Protein AF-A0A2N1KZB5-F1 (afdb_monomer_lite)

Radius of gyration: 22.31 Å; chains: 1; bounding box: 43×37×58 Å

Structure (mmCIF, N/CA/C/O backbone):
data_AF-A0A2N1KZB5-F1
#
_entry.id   AF-A0A2N1KZB5-F1
#
loop_
_atom_site.group_PDB
_atom_site.id
_atom_site.type_symbol
_atom_site.label_atom_id
_atom_site.label_alt_id
_atom_site.label_comp_id
_atom_site.label_asym_id
_atom_site.label_entity_id
_atom_site.label_seq_id
_atom_site.pdbx_PDB_ins_code
_atom_site.Cartn_x
_atom_site.Cartn_y
_atom_site.Cartn_z
_atom_site.occupancy
_atom_site.B_iso_or_equiv
_atom_site.auth_seq_id
_atom_site.auth_comp_id
_atom_site.auth_asym_id
_atom_site.auth_atom_id
_atom_site.pdbx_PDB_model_num
ATOM 1 N N . PHE A 1 1 ? -14.859 19.869 12.454 1.00 82.25 1 PHE A N 1
ATOM 2 C CA . PHE A 1 1 ? -15.446 19.417 11.171 1.00 82.25 1 PHE A CA 1
ATOM 3 C C . PHE A 1 1 ? -16.853 18.871 11.367 1.00 82.25 1 PHE A C 1
ATOM 5 O O . PHE A 1 1 ? -17.767 19.543 10.934 1.00 82.25 1 PHE A O 1
ATOM 12 N N . ILE A 1 2 ? -17.055 17.728 12.038 1.00 87.94 2 ILE A N 1
ATOM 13 C CA . ILE A 1 2 ? -18.390 17.108 12.208 1.00 87.94 2 ILE A CA 1
ATOM 14 C C . ILE A 1 2 ? -19.390 18.090 12.849 1.00 87.94 2 ILE A C 1
ATOM 16 O O . ILE A 1 2 ? -20.340 18.508 12.196 1.00 87.94 2 ILE A O 1
ATOM 20 N N . GLN A 1 3 ? -19.096 18.569 14.061 1.00 88.62 3 GLN A N 1
ATOM 21 C CA . GLN A 1 3 ? -19.938 19.550 14.762 1.00 88.62 3 GLN A CA 1
ATOM 22 C C . GLN A 1 3 ? -20.054 20.888 14.013 1.00 88.62 3 GLN A C 1
ATOM 24 O O . GLN A 1 3 ? -21.129 21.472 13.968 1.00 88.62 3 GLN A O 1
ATOM 29 N N . ASN A 1 4 ? -18.977 21.351 13.364 1.00 93.50 4 ASN A N 1
ATOM 30 C CA . ASN A 1 4 ? -19.001 22.583 12.557 1.00 93.50 4 ASN A CA 1
ATOM 31 C C . ASN A 1 4 ? -19.961 22.492 11.36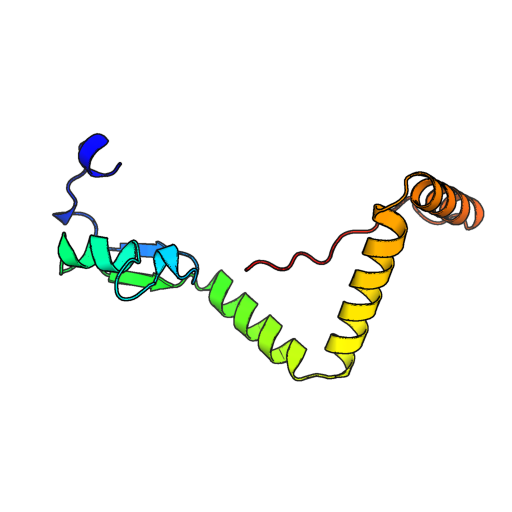1 1.00 93.50 4 ASN A C 1
ATOM 33 O O . ASN A 1 4 ? -20.393 23.522 10.865 1.00 93.50 4 ASN A O 1
ATOM 37 N N . ASN A 1 5 ? -20.279 21.282 10.894 1.00 93.69 5 ASN A N 1
ATOM 38 C CA . ASN A 1 5 ? -21.284 21.042 9.858 1.00 93.69 5 ASN A CA 1
ATOM 39 C C . ASN A 1 5 ? -22.676 20.747 10.457 1.00 93.69 5 ASN A C 1
ATOM 41 O O . ASN A 1 5 ? -23.542 20.228 9.762 1.00 93.69 5 ASN A O 1
ATOM 45 N N . GLY A 1 6 ? -22.892 21.020 11.749 1.00 93.25 6 GLY A N 1
ATOM 46 C CA . GLY A 1 6 ? -24.159 20.763 12.439 1.00 93.25 6 GLY A CA 1
ATOM 47 C C . GLY A 1 6 ? -24.471 19.279 12.658 1.00 93.25 6 GLY A C 1
ATOM 48 O O . GLY A 1 6 ? -25.599 18.937 13.004 1.00 93.25 6 GLY A O 1
ATOM 49 N N . LEU A 1 7 ? -23.499 18.384 12.456 1.00 91.50 7 LEU A N 1
ATOM 50 C CA . LEU A 1 7 ? -23.687 16.947 12.650 1.00 91.50 7 LEU A CA 1
ATOM 51 C C . LEU A 1 7 ? -23.455 16.573 14.118 1.00 91.50 7 LEU A C 1
ATOM 53 O O . LEU A 1 7 ? -22.431 16.937 14.705 1.00 91.50 7 LEU A O 1
ATOM 57 N N . ASN A 1 8 ? -24.380 15.801 14.693 1.00 91.12 8 ASN A N 1
ATOM 58 C CA . ASN A 1 8 ? -24.210 15.249 16.033 1.00 91.12 8 ASN A CA 1
ATOM 59 C C . ASN A 1 8 ? -23.235 14.055 16.006 1.00 91.12 8 ASN A C 1
ATOM 61 O O . ASN A 1 8 ? -23.400 13.126 15.216 1.00 91.12 8 ASN A O 1
ATOM 65 N N . LEU A 1 9 ? -22.238 14.076 16.892 1.00 89.88 9 LEU A N 1
ATOM 66 C CA . LEU A 1 9 ? -21.283 12.985 17.090 1.00 89.88 9 LEU A CA 1
ATOM 67 C C . LEU A 1 9 ? -21.933 11.712 17.638 1.00 89.88 9 LEU A C 1
ATOM 69 O O . LEU A 1 9 ? -21.450 10.626 17.325 1.00 89.88 9 LEU A O 1
ATOM 73 N N . ASP A 1 10 ? -23.037 11.817 18.379 1.00 90.81 10 ASP A N 1
ATOM 74 C CA . ASP A 1 10 ? -23.767 10.643 18.883 1.00 90.81 10 ASP A CA 1
ATOM 75 C C . ASP A 1 10 ? -24.320 9.786 17.735 1.00 90.81 10 ASP A C 1
ATOM 77 O O . ASP A 1 10 ? -24.401 8.563 17.836 1.00 90.81 10 ASP A O 1
ATOM 81 N N . ASN A 1 11 ? -24.614 10.422 16.595 1.00 91.62 11 ASN A N 1
ATOM 82 C CA . ASN A 1 11 ? -25.104 9.758 15.387 1.00 91.62 11 ASN A CA 1
ATOM 83 C C . ASN A 1 11 ? -23.975 9.126 14.552 1.00 91.62 11 ASN A C 1
ATOM 85 O O . ASN A 1 11 ? -24.242 8.491 13.530 1.00 91.62 11 ASN A O 1
ATOM 89 N N . LEU A 1 12 ? -22.706 9.303 14.938 1.00 91.00 12 LEU A N 1
ATOM 90 C CA . LEU A 1 12 ? -21.576 8.685 14.253 1.00 91.00 12 LEU A CA 1
ATOM 91 C C . LEU A 1 12 ? -21.426 7.227 14.70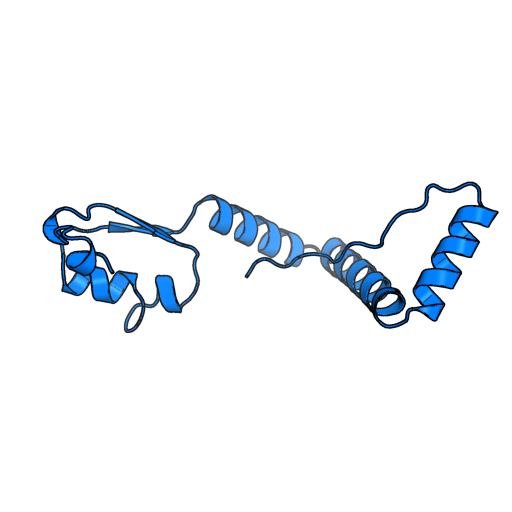0 1.00 91.00 12 LEU A C 1
ATOM 93 O O . LEU A 1 12 ? -20.827 6.937 15.728 1.00 91.00 12 LEU A O 1
ATOM 97 N N . ILE A 1 13 ? -21.928 6.297 13.892 1.00 91.81 13 ILE A N 1
ATOM 98 C CA . ILE A 1 13 ? -21.907 4.866 14.235 1.00 91.81 13 ILE A CA 1
ATOM 99 C C . ILE A 1 13 ? -20.611 4.191 13.762 1.00 91.81 13 ILE A C 1
ATOM 101 O O . ILE A 1 13 ? -20.005 3.407 14.496 1.00 91.81 13 ILE A O 1
ATOM 105 N N . HIS A 1 14 ? -20.150 4.517 12.550 1.00 91.50 14 HIS A N 1
ATOM 106 C CA . HIS A 1 14 ? -19.017 3.850 11.906 1.00 91.50 14 HIS A CA 1
ATOM 107 C C . HIS A 1 14 ? -18.060 4.817 11.210 1.00 91.50 14 HIS A C 1
ATOM 109 O O . HIS A 1 14 ? -18.462 5.859 10.699 1.00 91.50 14 HIS A O 1
ATOM 115 N N . PHE A 1 15 ? -16.784 4.437 11.150 1.00 91.25 15 PHE A N 1
ATOM 116 C CA . PHE A 1 15 ? -15.742 5.158 10.417 1.00 91.25 15 PHE A CA 1
ATOM 117 C C . PHE A 1 15 ? -14.763 4.161 9.826 1.00 91.25 15 PHE A C 1
ATOM 119 O O . PHE A 1 15 ? -14.150 3.372 10.547 1.00 91.25 15 PHE A O 1
ATOM 126 N N . GLY A 1 16 ? -14.629 4.213 8.507 1.00 92.50 16 GLY A N 1
ATOM 127 C CA . GLY A 1 16 ? -13.625 3.466 7.773 1.00 92.50 16 GLY A CA 1
ATOM 128 C C . GLY A 1 16 ? -12.390 4.327 7.546 1.00 92.50 16 GLY A C 1
ATOM 129 O O . GLY A 1 16 ? -12.517 5.434 7.027 1.00 92.50 16 GLY A O 1
ATOM 130 N N . SER A 1 17 ? -11.202 3.828 7.879 1.00 92.88 17 SER A N 1
ATOM 131 C CA . SER A 1 17 ? -9.942 4.508 7.553 1.00 92.88 17 SER A CA 1
ATOM 132 C C . SER A 1 17 ? -8.870 3.541 7.071 1.00 92.88 17 SER A C 1
ATOM 134 O O . SER A 1 17 ? -8.983 2.325 7.251 1.00 92.88 17 SER A O 1
ATOM 136 N N . ASP A 1 18 ? -7.803 4.082 6.484 1.00 90.38 18 ASP A N 1
ATOM 137 C CA . ASP A 1 18 ? -6.550 3.341 6.349 1.00 90.38 18 ASP A CA 1
ATOM 138 C C . ASP A 1 18 ? -5.934 3.027 7.728 1.00 90.38 18 ASP A C 1
ATOM 140 O O . ASP A 1 18 ? -6.434 3.449 8.780 1.00 90.38 18 ASP A O 1
ATOM 144 N N . GLY A 1 19 ? -4.870 2.227 7.715 1.00 87.56 19 GLY A N 1
ATOM 145 C CA . GLY A 1 19 ? -4.164 1.766 8.907 1.00 87.56 19 GLY A CA 1
ATOM 146 C C . GLY A 1 19 ? -3.122 2.746 9.421 1.00 87.56 19 GLY A C 1
ATOM 147 O O . GLY A 1 19 ? -2.297 2.364 10.253 1.00 87.56 19 GLY A O 1
ATOM 148 N N . ALA A 1 20 ? -3.108 3.992 8.938 1.00 89.75 20 ALA A N 1
ATOM 149 C CA . ALA A 1 20 ? -2.117 4.961 9.366 1.00 89.75 20 ALA A CA 1
ATOM 150 C C . ALA A 1 20 ? -2.255 5.235 10.868 1.00 89.75 20 ALA A C 1
ATOM 152 O O . ALA A 1 20 ? -3.356 5.360 11.409 1.00 89.75 20 ALA A O 1
ATOM 153 N N . SER A 1 21 ? -1.126 5.397 11.560 1.00 90.25 21 SER A N 1
ATOM 154 C CA . SER A 1 21 ? -1.102 5.625 13.012 1.00 90.25 21 SER A CA 1
ATOM 155 C C . SER A 1 21 ? -1.886 6.870 13.447 1.00 90.25 21 SER A C 1
ATOM 157 O O . SER A 1 21 ? -2.421 6.904 14.551 1.00 90.25 21 SER A O 1
ATOM 159 N N . ILE A 1 22 ? -2.008 7.872 12.573 1.00 91.69 22 ILE A N 1
ATOM 160 C CA . ILE A 1 22 ? -2.829 9.074 12.789 1.00 91.69 22 ILE A CA 1
ATOM 161 C C . ILE A 1 22 ? -4.330 8.738 12.800 1.00 91.69 22 ILE A C 1
ATOM 163 O O . ILE A 1 22 ? -5.104 9.396 13.491 1.00 91.69 22 ILE A O 1
ATOM 167 N N . MET A 1 23 ? -4.752 7.695 12.084 1.00 92.81 23 MET A N 1
ATOM 168 C CA . MET A 1 23 ? -6.145 7.259 12.016 1.00 92.81 23 MET A CA 1
ATOM 169 C C . MET A 1 23 ? -6.461 6.249 13.123 1.00 92.81 23 MET A C 1
ATOM 171 O O . MET A 1 23 ? -7.351 6.485 13.942 1.00 92.81 23 MET A O 1
ATOM 175 N N . VAL A 1 24 ? -5.697 5.154 13.194 1.00 90.81 24 VAL A N 1
ATOM 176 C CA . VAL A 1 24 ? -5.971 3.988 14.064 1.00 90.81 24 VAL A CA 1
ATOM 177 C C . VAL A 1 24 ? -5.144 3.949 15.355 1.00 90.81 24 VAL A C 1
ATOM 179 O O . VAL A 1 24 ? -5.232 2.997 16.129 1.00 90.81 24 VAL A O 1
ATOM 182 N N . GLY A 1 25 ? -4.306 4.957 15.604 1.00 91.06 25 GLY A N 1
ATOM 183 C CA . GLY A 1 25 ? -3.434 4.998 16.776 1.00 91.06 25 GLY A CA 1
ATOM 184 C C . GLY A 1 25 ? -4.204 4.979 18.096 1.00 91.06 25 GLY A C 1
ATOM 185 O O . GLY A 1 25 ? -5.113 5.773 18.314 1.00 91.06 25 GLY A O 1
ATOM 186 N N . ARG A 1 26 ? -3.775 4.122 19.027 1.00 88.62 26 ARG A N 1
ATOM 187 C CA . ARG A 1 26 ? -4.470 3.881 20.305 1.00 88.62 26 ARG A CA 1
ATOM 188 C C . ARG A 1 26 ? -4.615 5.112 21.210 1.00 88.62 26 ARG A C 1
ATOM 190 O O . ARG A 1 26 ? -5.563 5.167 21.978 1.00 88.62 26 ARG A O 1
ATOM 197 N N . LYS A 1 27 ? -3.652 6.041 21.178 1.00 87.56 27 LYS A N 1
ATOM 198 C CA . LYS A 1 27 ? -3.623 7.220 22.069 1.00 87.56 27 LYS A CA 1
ATOM 199 C C . LYS A 1 27 ? -4.017 8.511 21.354 1.00 87.56 27 LYS A C 1
ATOM 201 O O . LYS A 1 27 ? -4.883 9.233 21.813 1.00 87.56 27 LYS A O 1
ATOM 206 N N . ASN A 1 28 ? -3.374 8.789 20.220 1.00 91.62 28 ASN A N 1
ATOM 207 C CA . ASN A 1 28 ? -3.533 10.051 19.487 1.00 91.62 28 ASN A CA 1
ATOM 208 C C . ASN A 1 28 ? -4.208 9.873 18.121 1.00 91.62 28 ASN A C 1
ATOM 210 O O . ASN A 1 28 ? -4.230 10.817 17.332 1.00 91.62 28 ASN A O 1
ATOM 214 N N . GLY A 1 29 ? -4.722 8.677 17.826 1.00 92.06 29 GLY A N 1
ATOM 215 C CA . GLY A 1 29 ? -5.430 8.419 16.581 1.00 92.06 29 GLY A CA 1
ATOM 216 C C . GLY A 1 29 ? -6.800 9.089 16.567 1.00 92.06 29 GLY A C 1
ATOM 217 O O . GLY A 1 29 ? -7.447 9.232 17.606 1.00 92.06 29 GLY A O 1
ATOM 218 N N . ILE A 1 30 ? -7.267 9.465 15.379 1.00 93.00 30 ILE A N 1
ATOM 219 C CA . ILE A 1 30 ? -8.607 10.035 15.179 1.00 93.00 30 ILE A CA 1
ATOM 220 C C . ILE A 1 30 ? -9.681 9.100 15.737 1.00 93.00 30 ILE A C 1
ATOM 222 O O . ILE A 1 30 ? -10.600 9.549 16.412 1.00 93.00 30 ILE A O 1
ATOM 226 N N . THR A 1 31 ? -9.532 7.795 15.525 1.00 93.19 31 THR A N 1
ATOM 227 C CA . THR A 1 31 ? -10.477 6.788 16.026 1.00 93.19 31 THR A CA 1
ATOM 228 C C . THR A 1 31 ? -10.521 6.725 17.552 1.00 93.19 31 THR A C 1
ATOM 230 O O . THR A 1 31 ? -11.610 6.601 18.102 1.00 93.19 31 THR A O 1
ATOM 233 N N . ALA A 1 32 ? -9.381 6.872 18.238 1.00 92.75 32 ALA A N 1
ATOM 234 C CA . ALA A 1 32 ? -9.325 6.934 19.699 1.00 92.75 32 ALA A CA 1
ATOM 235 C C . ALA A 1 32 ? -10.040 8.186 20.229 1.00 92.75 32 ALA A C 1
ATOM 237 O O . ALA A 1 32 ? -10.897 8.078 21.100 1.00 92.75 32 ALA A O 1
ATOM 238 N N . LYS A 1 33 ? -9.782 9.352 19.623 1.00 92.94 33 LYS A N 1
ATOM 239 C CA . LYS A 1 33 ? -10.454 10.610 19.990 1.00 92.94 33 LYS A CA 1
ATOM 240 C C . LYS A 1 33 ? -11.959 10.577 19.724 1.00 92.94 33 LYS A C 1
ATOM 242 O O . LYS A 1 33 ? -12.741 11.073 20.523 1.00 92.94 33 LYS A O 1
ATOM 247 N N . LEU A 1 34 ? -12.387 9.978 18.612 1.00 92.06 34 LEU A N 1
ATOM 248 C CA . LEU A 1 34 ? -13.813 9.799 18.321 1.00 92.06 34 LEU A CA 1
ATOM 249 C C . LEU A 1 34 ? -14.478 8.840 19.313 1.00 92.06 34 LEU A C 1
ATOM 251 O O . LEU A 1 34 ? -15.619 9.074 19.690 1.00 92.06 34 LEU A O 1
ATOM 255 N N . LYS A 1 35 ? -13.761 7.809 19.774 1.00 91.81 35 LYS A N 1
ATOM 256 C CA . LYS A 1 35 ? -14.238 6.867 20.797 1.00 91.81 35 LYS A CA 1
ATOM 257 C C . LYS A 1 35 ? -14.419 7.531 22.169 1.00 91.81 35 LYS A C 1
ATOM 259 O O . LYS A 1 35 ? -15.333 7.161 22.895 1.00 91.81 35 LYS A O 1
ATOM 264 N N . GLU A 1 36 ? -13.571 8.501 22.517 1.00 92.44 36 GLU A N 1
ATOM 265 C CA . GLU A 1 36 ? -13.720 9.306 23.741 1.00 92.44 36 GLU A CA 1
ATOM 266 C C . GLU A 1 36 ? -14.985 10.175 23.706 1.00 92.44 36 GLU A C 1
ATOM 268 O O . GLU A 1 36 ? -15.633 10.355 24.733 1.00 92.44 36 GLU A O 1
ATOM 273 N N . LEU A 1 37 ? -15.350 10.687 22.526 1.00 91.25 37 LEU A N 1
ATOM 274 C CA . LEU A 1 37 ? -16.531 11.536 22.338 1.00 91.25 37 LEU A CA 1
ATOM 275 C C . LEU A 1 37 ? -17.825 10.728 22.168 1.00 91.25 37 LEU A C 1
ATOM 277 O O . LEU A 1 37 ? -18.869 11.147 22.649 1.00 91.25 37 LEU A O 1
ATOM 281 N N . ASN A 1 38 ? -17.758 9.579 21.495 1.00 92.19 38 ASN A N 1
ATOM 282 C CA . ASN A 1 38 ? -18.865 8.643 21.332 1.00 92.19 38 ASN A CA 1
ATOM 283 C C . ASN A 1 38 ? -18.369 7.212 21.620 1.00 92.19 38 ASN A C 1
ATOM 285 O O . ASN A 1 38 ? -17.764 6.576 20.753 1.00 92.19 38 ASN A O 1
ATOM 289 N N . PRO A 1 39 ? -18.637 6.656 22.813 1.00 91.06 39 PRO A N 1
ATOM 290 C CA . PRO A 1 39 ? -18.203 5.302 23.162 1.00 91.06 39 PRO A CA 1
ATOM 291 C C . PRO A 1 39 ? -18.815 4.188 22.292 1.00 91.06 39 PRO A C 1
ATOM 293 O O . PRO A 1 39 ? -18.194 3.132 22.121 1.00 91.06 39 PRO A 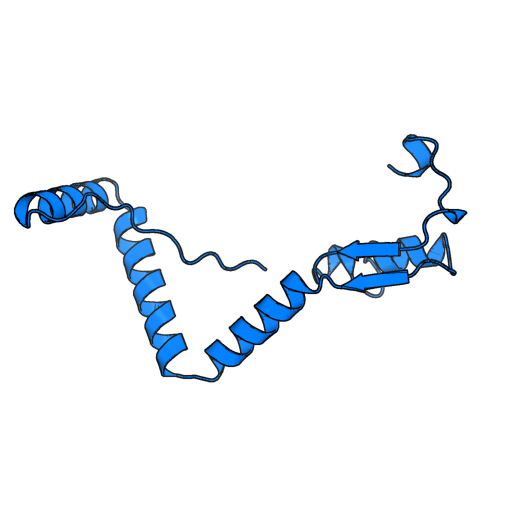O 1
ATOM 296 N N . PHE A 1 40 ? -20.006 4.412 21.723 1.00 90.25 40 PHE A N 1
ATOM 297 C CA . PHE A 1 40 ? -20.748 3.427 20.919 1.00 90.25 40 PHE A CA 1
ATOM 298 C C . PHE A 1 40 ? -20.259 3.329 19.471 1.00 90.25 40 PHE A C 1
ATOM 300 O O . PHE A 1 40 ? -20.499 2.335 18.786 1.00 90.25 40 PHE A O 1
ATOM 307 N N . PHE A 1 41 ? -19.516 4.329 19.015 1.00 91.31 41 PHE A N 1
ATOM 308 C CA . PHE A 1 41 ? -18.910 4.356 17.697 1.00 91.31 41 PHE A CA 1
ATOM 309 C C . PHE A 1 41 ? -17.911 3.202 17.477 1.00 91.31 41 PHE A C 1
ATOM 311 O O . PHE A 1 41 ? -17.150 2.823 18.375 1.00 91.31 41 PHE A O 1
ATOM 318 N N . THR A 1 42 ? -17.852 2.670 16.253 1.00 91.12 42 THR A N 1
ATOM 319 C CA . THR A 1 42 ? -16.907 1.617 15.848 1.00 91.12 42 THR A CA 1
ATOM 320 C C . THR A 1 42 ? -16.032 2.047 14.672 1.00 91.12 42 THR A C 1
ATOM 322 O O . THR A 1 42 ? -16.521 2.482 13.631 1.00 91.12 42 THR A O 1
ATOM 325 N N . SER A 1 43 ? -14.723 1.846 14.813 1.00 91.81 43 SER A N 1
ATOM 326 C CA . SER A 1 43 ? -13.752 2.031 13.734 1.00 91.81 43 SER A CA 1
ATOM 327 C C . SER A 1 43 ? -13.545 0.735 12.951 1.00 91.81 43 SER A C 1
ATOM 329 O O . SER A 1 43 ? -13.394 -0.334 13.546 1.00 91.81 43 SER A O 1
ATOM 331 N N . VAL A 1 44 ? -13.496 0.837 11.624 1.00 91.44 44 VAL A N 1
ATOM 332 C CA . VAL A 1 44 ? -13.229 -0.273 10.708 1.00 91.44 44 VAL A CA 1
ATOM 333 C C . VAL A 1 44 ? -11.985 0.044 9.889 1.00 91.44 44 VAL A C 1
ATOM 335 O O . VAL A 1 44 ? -11.906 1.047 9.183 1.00 91.44 44 VAL A O 1
ATOM 338 N N . HIS A 1 45 ? -11.003 -0.848 9.947 1.00 88.38 45 HIS A N 1
ATOM 339 C CA . HIS A 1 45 ? -9.834 -0.749 9.089 1.00 88.38 45 HIS A CA 1
ATOM 340 C C . HIS A 1 45 ? -10.202 -1.162 7.656 1.00 88.38 45 HIS A C 1
ATOM 342 O O . HIS A 1 45 ? -10.766 -2.240 7.448 1.00 88.38 45 HIS A O 1
ATOM 348 N N . CYS A 1 46 ? -9.893 -0.313 6.675 1.00 91.69 46 CYS A N 1
ATOM 349 C CA . CYS A 1 46 ? -10.275 -0.496 5.278 1.00 91.69 46 CYS A CA 1
ATOM 350 C C . CYS A 1 46 ? -9.847 -1.870 4.732 1.00 91.69 46 CYS A C 1
ATOM 352 O O . CYS A 1 46 ? -8.664 -2.217 4.725 1.00 91.69 46 CYS A O 1
ATOM 354 N N . ILE A 1 47 ? -10.818 -2.644 4.233 1.00 91.31 47 ILE A N 1
ATOM 355 C CA . ILE A 1 47 ? -10.597 -4.002 3.712 1.00 91.31 47 ILE A CA 1
ATOM 356 C C . ILE A 1 47 ? -9.639 -3.976 2.519 1.00 91.31 47 ILE A C 1
ATOM 358 O O . ILE A 1 47 ? -8.715 -4.781 2.470 1.00 91.31 47 ILE A O 1
ATOM 362 N N . SER A 1 48 ? -9.805 -3.023 1.598 1.00 90.56 48 SER A N 1
ATOM 363 C CA . SER A 1 48 ? -8.933 -2.883 0.425 1.00 90.56 48 SER A CA 1
ATOM 364 C C . SER A 1 48 ? -7.481 -2.632 0.826 1.00 90.56 48 SER A C 1
ATOM 366 O O . SER A 1 48 ? -6.564 -3.221 0.258 1.00 90.56 48 SER A O 1
ATOM 368 N N . HIS A 1 49 ? -7.270 -1.805 1.850 1.00 88.00 49 HIS A N 1
ATOM 369 C CA . HIS A 1 49 ? -5.938 -1.535 2.375 1.00 88.00 49 HIS A CA 1
ATOM 370 C C . HIS A 1 49 ? -5.345 -2.774 3.069 1.00 88.00 49 HIS A C 1
ATOM 372 O O . HIS A 1 49 ? -4.198 -3.131 2.812 1.00 88.00 49 HIS A O 1
ATOM 378 N N . ARG A 1 50 ? -6.136 -3.508 3.868 1.00 90.50 50 ARG A N 1
ATOM 379 C CA . ARG A 1 50 ? -5.706 -4.789 4.462 1.00 90.50 50 ARG A CA 1
ATOM 380 C C . ARG A 1 50 ? -5.322 -5.824 3.410 1.00 90.50 50 ARG A C 1
ATOM 382 O O . ARG A 1 50 ? -4.294 -6.475 3.557 1.00 90.50 50 ARG A O 1
ATOM 389 N N . LEU A 1 51 ? -6.137 -5.979 2.369 1.00 91.81 51 LEU A N 1
ATOM 390 C CA . LEU A 1 51 ? -5.874 -6.917 1.282 1.00 91.81 51 LEU A CA 1
ATOM 391 C C . LEU A 1 51 ? -4.567 -6.569 0.564 1.00 91.81 51 LEU A C 1
ATOM 393 O O . LEU A 1 51 ? -3.754 -7.452 0.301 1.00 91.81 51 LEU A O 1
ATOM 397 N N . HIS A 1 52 ? -4.336 -5.280 0.305 1.00 89.25 52 HIS A N 1
ATOM 398 C CA . HIS A 1 52 ? -3.083 -4.811 -0.274 1.00 89.25 52 HIS A CA 1
ATOM 399 C C . HIS A 1 52 ? -1.874 -5.131 0.617 1.00 89.25 52 HIS A C 1
ATOM 401 O O . HIS A 1 52 ? -0.881 -5.652 0.111 1.00 89.25 52 HIS A O 1
ATOM 407 N N . LEU A 1 53 ? -1.956 -4.871 1.929 1.00 90.44 53 LEU A N 1
ATOM 408 C CA . LEU A 1 53 ? -0.881 -5.202 2.871 1.00 90.44 53 LEU A CA 1
ATOM 409 C C . LEU A 1 53 ? -0.570 -6.700 2.876 1.00 90.44 53 LEU A C 1
ATOM 411 O O . LEU A 1 53 ? 0.591 -7.069 2.754 1.00 90.44 53 LEU A O 1
ATOM 415 N N . VAL A 1 54 ? -1.592 -7.559 2.918 1.00 93.06 54 VAL A N 1
ATOM 416 C CA . VAL A 1 54 ? -1.400 -9.017 2.857 1.00 93.06 54 VAL A CA 1
ATOM 417 C C . VAL A 1 54 ? -0.699 -9.427 1.561 1.00 93.06 54 VAL A C 1
ATOM 419 O O . VAL A 1 54 ? 0.242 -10.214 1.601 1.00 93.06 54 VAL A O 1
ATOM 422 N N . GLY A 1 55 ? -1.110 -8.875 0.416 1.00 92.06 55 GLY A N 1
ATOM 423 C CA . GLY A 1 55 ? -0.459 -9.155 -0.866 1.00 92.06 55 GLY A CA 1
ATOM 424 C C . GLY A 1 55 ? 1.001 -8.697 -0.899 1.00 92.06 55 GLY A C 1
ATOM 425 O O . GLY A 1 55 ? 1.872 -9.429 -1.366 1.00 92.06 55 GLY A O 1
ATOM 426 N N . LYS A 1 56 ? 1.283 -7.509 -0.357 1.00 90.06 56 LYS A N 1
ATOM 427 C CA . LYS A 1 56 ? 2.639 -6.965 -0.235 1.00 90.06 56 LYS A CA 1
ATOM 428 C C . LYS A 1 56 ? 3.515 -7.820 0.683 1.00 90.06 56 LYS A C 1
ATOM 430 O O . LYS A 1 56 ? 4.651 -8.120 0.326 1.00 90.06 56 LYS A O 1
ATOM 435 N N . ASP A 1 57 ? 3.005 -8.215 1.843 1.00 92.00 57 ASP A N 1
ATOM 436 C CA . ASP A 1 57 ? 3.740 -9.030 2.809 1.00 92.00 57 ASP A CA 1
ATOM 437 C C . ASP A 1 57 ? 4.011 -10.427 2.238 1.00 92.00 57 ASP A C 1
ATOM 439 O O . ASP A 1 57 ? 5.149 -10.887 2.259 1.00 92.00 57 ASP A O 1
ATOM 443 N N . ALA A 1 58 ? 3.019 -11.050 1.594 1.00 93.88 58 ALA A N 1
ATOM 444 C CA . ALA A 1 58 ? 3.205 -12.322 0.897 1.00 93.88 58 ALA A CA 1
ATOM 445 C C . ALA A 1 58 ? 4.247 -12.225 -0.233 1.00 93.88 58 ALA A C 1
ATOM 447 O O . ALA A 1 58 ? 5.100 -13.102 -0.368 1.00 93.88 58 ALA A O 1
ATOM 448 N N . ALA A 1 59 ? 4.226 -11.148 -1.027 1.00 92.00 59 ALA A N 1
ATOM 449 C CA . ALA A 1 59 ? 5.226 -10.922 -2.070 1.00 92.00 59 ALA A CA 1
ATOM 450 C C . ALA A 1 59 ? 6.637 -10.743 -1.486 1.00 92.00 59 ALA A C 1
ATOM 452 O O . ALA A 1 59 ? 7.610 -11.230 -2.065 1.00 92.00 59 ALA A O 1
ATOM 453 N N . ASN A 1 60 ? 6.757 -10.104 -0.319 1.00 90.12 60 ASN A N 1
ATOM 454 C CA . ASN A 1 60 ? 8.030 -9.963 0.377 1.00 90.12 60 ASN A CA 1
ATOM 455 C C . ASN A 1 60 ? 8.596 -11.310 0.841 1.00 90.12 60 ASN A C 1
ATOM 457 O O . ASN A 1 60 ? 9.812 -11.472 0.859 1.00 90.12 60 ASN A O 1
ATOM 461 N N . GLU A 1 61 ? 7.786 -12.313 1.152 1.00 95.44 61 GLU A N 1
ATOM 462 C CA . GLU A 1 61 ? 8.318 -13.632 1.524 1.00 95.44 61 GLU A CA 1
ATOM 463 C C . GLU A 1 61 ? 8.947 -14.384 0.336 1.00 95.44 61 GLU A C 1
ATOM 465 O O . GLU A 1 61 ? 9.793 -15.262 0.513 1.00 95.44 61 GLU A O 1
ATOM 470 N N . VAL A 1 62 ? 8.640 -13.982 -0.901 1.00 96.44 62 VAL A N 1
ATOM 471 C CA . VAL A 1 62 ? 9.178 -14.604 -2.114 1.00 96.44 62 VAL A CA 1
ATOM 472 C C . VAL A 1 62 ? 10.388 -13.821 -2.638 1.00 96.44 62 VAL A C 1
ATOM 474 O O . VAL A 1 62 ? 10.275 -12.728 -3.196 1.00 96.44 62 VAL A O 1
ATOM 477 N N . GLN A 1 63 ? 11.580 -14.420 -2.545 1.00 95.88 63 GLN A N 1
ATOM 478 C CA . GLN A 1 63 ? 12.848 -13.794 -2.971 1.00 95.88 63 GLN A CA 1
ATOM 479 C C . GLN A 1 63 ? 12.854 -13.324 -4.432 1.00 95.88 63 GLN A C 1
ATOM 481 O O . GLN A 1 63 ? 13.484 -12.317 -4.761 1.00 95.88 63 GLN A O 1
ATOM 486 N N . TYR A 1 64 ? 12.158 -14.042 -5.315 1.00 96.19 64 TYR A N 1
ATOM 487 C CA . TYR A 1 64 ? 12.004 -13.641 -6.710 1.00 96.19 64 TYR A CA 1
ATOM 488 C C . TYR A 1 64 ? 11.297 -12.282 -6.835 1.00 96.19 64 TYR A C 1
ATOM 490 O O . TYR A 1 64 ? 11.824 -11.388 -7.498 1.00 96.19 64 TYR A O 1
ATOM 498 N N . PHE A 1 65 ? 10.167 -12.086 -6.146 1.00 93.75 65 PHE A N 1
ATOM 499 C CA . PHE A 1 65 ? 9.410 -10.834 -6.215 1.00 93.75 65 PHE A CA 1
ATOM 500 C C . PHE A 1 65 ? 10.176 -9.660 -5.610 1.00 93.75 65 PHE A C 1
ATOM 502 O O . PHE A 1 65 ? 10.211 -8.592 -6.218 1.00 93.75 65 PHE A O 1
ATOM 509 N N . LYS A 1 66 ? 10.909 -9.875 -4.510 1.00 91.44 66 LYS A N 1
ATOM 510 C CA . LYS A 1 66 ? 11.840 -8.873 -3.960 1.00 91.44 66 LYS A CA 1
ATOM 511 C C . LYS A 1 66 ? 12.855 -8.384 -5.001 1.00 91.44 66 LYS A C 1
ATOM 513 O O . LYS A 1 66 ? 13.071 -7.180 -5.151 1.00 91.44 66 LYS A O 1
ATOM 518 N N . LYS A 1 67 ? 13.489 -9.309 -5.734 1.00 94.81 67 LYS A N 1
ATOM 519 C CA . LYS A 1 67 ? 14.467 -8.972 -6.785 1.00 94.81 67 LYS A CA 1
ATOM 520 C C . LYS A 1 67 ? 13.805 -8.261 -7.961 1.00 94.81 67 LYS A C 1
ATOM 522 O O . LYS A 1 67 ? 14.330 -7.251 -8.425 1.00 94.81 67 LYS A O 1
ATOM 527 N N . TYR A 1 68 ? 12.662 -8.770 -8.413 1.00 93.06 68 TYR A N 1
ATOM 528 C CA . TYR A 1 68 ? 11.885 -8.193 -9.505 1.00 93.06 68 TYR A CA 1
ATOM 529 C C . TYR A 1 68 ? 11.496 -6.737 -9.210 1.00 93.06 68 TYR A C 1
ATOM 531 O O . TYR A 1 68 ? 11.830 -5.833 -9.976 1.00 93.06 68 TYR A O 1
ATOM 539 N N . GLU A 1 69 ? 10.899 -6.482 -8.044 1.00 91.88 69 GLU A N 1
ATOM 540 C CA . GLU A 1 69 ? 10.494 -5.141 -7.622 1.00 91.88 69 GLU A CA 1
ATOM 541 C C . GLU A 1 69 ? 11.694 -4.182 -7.533 1.00 91.88 69 GLU A C 1
ATOM 543 O O . GLU A 1 69 ? 11.620 -3.031 -7.974 1.00 91.88 69 GLU A O 1
ATOM 548 N N . ALA A 1 70 ? 12.833 -4.658 -7.019 1.00 92.50 70 ALA A N 1
ATOM 549 C CA . ALA A 1 70 ? 14.061 -3.872 -6.948 1.00 92.50 70 ALA A CA 1
ATOM 550 C C . ALA A 1 70 ? 14.593 -3.476 -8.337 1.00 92.50 70 ALA A C 1
ATOM 552 O O . ALA A 1 70 ? 15.071 -2.351 -8.507 1.00 92.50 70 ALA A O 1
ATOM 553 N N . ILE A 1 71 ? 14.508 -4.365 -9.332 1.00 94.44 71 ILE A N 1
ATOM 554 C CA . ILE A 1 71 ? 14.909 -4.074 -10.717 1.00 94.44 71 ILE A CA 1
ATOM 555 C C . ILE A 1 71 ? 13.994 -3.004 -11.314 1.00 94.44 71 ILE A C 1
ATOM 557 O O . ILE A 1 71 ? 14.490 -1.990 -11.808 1.00 94.44 71 ILE A O 1
ATOM 561 N N . CYS A 1 72 ? 12.676 -3.168 -11.199 1.00 93.94 72 CYS A N 1
ATOM 562 C CA . CYS A 1 72 ? 11.712 -2.189 -11.700 1.00 93.94 72 CYS A CA 1
ATOM 563 C C . CYS A 1 72 ? 11.914 -0.802 -11.063 1.00 93.94 72 CYS A C 1
ATOM 565 O O . CYS A 1 72 ? 11.976 0.203 -11.773 1.00 93.94 72 CYS A O 1
ATOM 567 N N . LYS A 1 73 ? 12.113 -0.735 -9.737 1.00 93.00 73 LYS A N 1
ATOM 568 C CA . LYS A 1 73 ? 12.414 0.521 -9.023 1.00 93.00 73 LYS A CA 1
ATOM 569 C C . LYS A 1 73 ? 13.718 1.166 -9.504 1.00 93.00 73 LYS A C 1
ATOM 571 O O . LYS A 1 73 ? 13.781 2.390 -9.643 1.00 93.00 73 LYS A O 1
ATOM 576 N N . LYS A 1 74 ? 14.757 0.369 -9.780 1.00 94.25 74 LYS A N 1
ATOM 577 C CA . LYS A 1 74 ? 16.033 0.863 -10.325 1.00 94.25 74 LYS A CA 1
ATOM 578 C C . LYS A 1 74 ? 15.875 1.416 -11.738 1.00 94.25 74 LYS A C 1
ATOM 580 O O . LYS A 1 74 ? 16.383 2.504 -11.995 1.00 94.25 74 LYS A O 1
ATOM 585 N N . LEU A 1 75 ? 15.157 0.713 -12.615 1.00 93.88 75 LEU A N 1
ATOM 586 C CA . LEU A 1 75 ? 14.880 1.165 -13.982 1.00 93.88 75 LEU A CA 1
ATOM 587 C C . LEU A 1 75 ? 14.134 2.498 -13.973 1.00 93.88 75 LEU A C 1
ATOM 589 O O . LEU A 1 75 ? 14.615 3.474 -14.548 1.00 93.88 75 LEU A O 1
ATOM 593 N N . TYR A 1 76 ? 13.026 2.576 -13.232 1.00 94.31 76 TYR A N 1
ATOM 594 C CA . TYR A 1 76 ? 12.277 3.821 -13.081 1.00 94.31 76 TYR A CA 1
ATOM 595 C C . TYR A 1 76 ? 13.163 4.961 -12.564 1.00 94.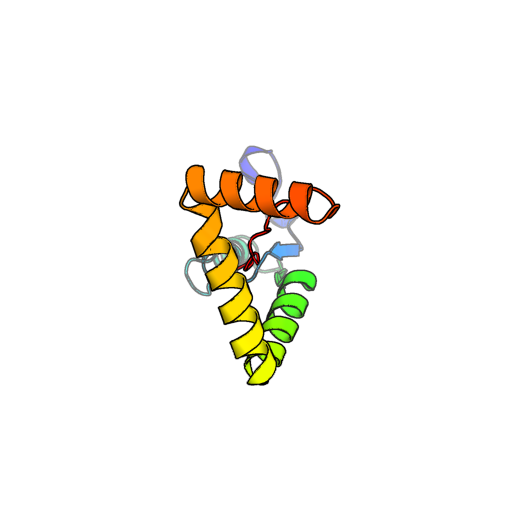31 76 TYR A C 1
ATOM 597 O O . TYR A 1 76 ? 13.235 6.024 -13.177 1.00 94.31 76 TYR A O 1
ATOM 605 N N . SER A 1 77 ? 13.906 4.733 -11.477 1.00 93.62 77 SER A N 1
ATOM 606 C CA . SER A 1 77 ? 14.803 5.736 -10.893 1.00 93.62 77 SER A CA 1
ATOM 607 C C . SER A 1 77 ? 15.893 6.201 -11.870 1.00 93.62 77 SER A C 1
ATOM 609 O O . SER A 1 77 ? 16.228 7.385 -11.905 1.00 93.62 77 SER A O 1
ATOM 611 N N . TYR A 1 78 ? 16.441 5.297 -12.687 1.00 95.00 78 TYR A N 1
ATOM 612 C CA . TYR A 1 78 ? 17.493 5.623 -13.648 1.00 95.00 78 TYR A CA 1
ATOM 613 C C . TYR A 1 78 ? 17.013 6.591 -14.735 1.00 95.00 78 TYR A C 1
ATOM 615 O O . TYR A 1 78 ? 17.707 7.577 -15.010 1.00 95.00 78 TYR A O 1
ATOM 623 N N . PHE A 1 79 ? 15.844 6.321 -15.325 1.00 94.50 79 PHE A N 1
ATOM 624 C CA . PHE A 1 79 ? 15.291 7.103 -16.432 1.00 94.50 79 PHE A CA 1
ATOM 625 C C . PHE A 1 79 ? 14.550 8.359 -15.959 1.00 94.50 79 PHE A C 1
ATOM 627 O O . PHE A 1 79 ? 14.793 9.438 -16.494 1.00 94.50 79 PHE A O 1
ATOM 634 N N . ASN A 1 80 ? 13.723 8.266 -14.913 1.00 92.12 80 ASN A N 1
ATOM 635 C CA . ASN A 1 80 ? 12.894 9.386 -14.447 1.00 92.12 80 ASN A CA 1
ATOM 636 C C . ASN A 1 80 ? 13.711 10.559 -13.869 1.00 92.12 80 ASN A C 1
ATOM 638 O O . ASN A 1 80 ? 13.239 11.688 -13.806 1.00 92.12 80 ASN A O 1
ATOM 642 N N . ARG A 1 81 ? 14.958 10.320 -13.443 1.00 92.94 81 ARG A N 1
ATOM 643 C CA . ARG A 1 81 ? 15.837 11.364 -12.885 1.00 92.94 81 ARG A CA 1
ATOM 644 C C . ARG A 1 81 ? 16.556 12.211 -13.936 1.00 92.94 81 ARG A C 1
ATOM 646 O O . ARG A 1 81 ? 17.301 13.113 -13.567 1.00 92.94 81 ARG A O 1
ATOM 653 N N . SER A 1 82 ? 16.412 11.912 -15.226 1.00 95.75 82 SER A N 1
ATOM 654 C CA . SER A 1 82 ? 17.124 12.641 -16.276 1.00 95.75 82 SER A CA 1
ATOM 655 C C . SER A 1 82 ? 16.297 12.752 -17.545 1.00 95.75 82 SER A C 1
ATOM 657 O O . SER A 1 82 ? 16.043 11.758 -18.224 1.00 95.75 82 SER A O 1
ATOM 659 N N . TYR A 1 83 ? 15.995 13.992 -17.927 1.00 93.88 83 TYR A N 1
ATOM 660 C CA . TYR A 1 83 ? 15.341 14.295 -19.197 1.00 93.88 83 TYR A CA 1
ATOM 661 C C . TYR A 1 83 ? 16.097 13.696 -20.393 1.00 93.88 83 TYR A C 1
ATOM 663 O O . TYR A 1 83 ? 15.492 13.069 -21.257 1.00 93.88 83 TYR A O 1
ATOM 671 N N . LYS A 1 84 ? 17.436 13.792 -20.399 1.00 97.00 84 LYS A N 1
ATOM 672 C CA . LYS A 1 84 ? 18.283 13.214 -21.454 1.00 97.00 84 LYS A CA 1
ATOM 673 C C . LYS A 1 84 ? 18.122 11.695 -21.560 1.00 97.00 84 LYS A C 1
ATOM 675 O O . LYS A 1 84 ? 18.031 11.169 -22.662 1.00 97.00 84 LYS A O 1
ATOM 680 N N . ARG A 1 85 ? 18.070 10.978 -20.431 1.00 95.81 85 ARG A N 1
ATOM 681 C CA . ARG A 1 85 ? 17.878 9.515 -20.437 1.00 95.81 85 ARG A CA 1
ATOM 682 C C . ARG A 1 85 ? 16.481 9.132 -20.907 1.00 95.81 85 ARG A C 1
ATOM 684 O O . ARG A 1 85 ? 16.347 8.168 -21.649 1.00 95.81 85 ARG A O 1
ATOM 691 N N . MET A 1 86 ? 15.467 9.890 -20.503 1.00 94.81 86 MET A N 1
ATOM 692 C CA . MET A 1 86 ? 14.097 9.691 -20.968 1.00 94.81 86 MET A CA 1
ATOM 693 C C . MET A 1 86 ? 13.972 9.930 -22.480 1.00 94.81 86 MET A C 1
ATOM 695 O O . MET A 1 86 ? 13.310 9.155 -23.159 1.00 94.81 86 MET A O 1
ATOM 699 N N . LEU A 1 87 ? 14.646 10.950 -23.022 1.00 94.81 87 LEU A N 1
ATOM 700 C CA . LEU A 1 87 ? 14.690 11.190 -24.465 1.00 94.81 87 LEU A CA 1
ATOM 701 C C . LEU A 1 87 ? 15.404 10.053 -25.205 1.00 94.81 87 LEU A C 1
ATOM 703 O O . LEU A 1 87 ? 14.879 9.547 -26.188 1.00 94.81 87 LEU A O 1
ATOM 707 N N . ASN A 1 88 ? 16.556 9.603 -24.702 1.00 95.00 88 ASN A N 1
ATOM 708 C CA . ASN A 1 88 ? 17.267 8.466 -25.287 1.00 95.00 88 ASN A CA 1
ATOM 709 C C . ASN A 1 88 ? 16.406 7.196 -25.308 1.00 95.00 88 ASN A C 1
ATOM 711 O O . ASN A 1 88 ? 16.460 6.450 -26.276 1.00 95.00 88 ASN A O 1
ATOM 715 N N . LEU A 1 89 ? 15.605 6.954 -24.265 1.00 95.19 89 LEU A N 1
ATOM 716 C CA . LEU A 1 89 ? 14.677 5.826 -24.242 1.00 95.19 89 LEU A CA 1
ATOM 717 C C . LEU A 1 89 ? 13.629 5.928 -25.358 1.00 95.19 89 LEU A C 1
ATOM 719 O O . LEU A 1 89 ? 13.388 4.932 -26.029 1.00 95.19 89 LEU A O 1
ATOM 723 N N . LYS A 1 90 ? 13.065 7.122 -25.590 1.00 94.69 90 LYS A N 1
ATOM 724 C CA . LYS A 1 90 ? 12.124 7.348 -26.698 1.00 94.69 90 LYS A CA 1
ATOM 725 C C . LYS A 1 90 ? 12.763 7.069 -28.054 1.00 94.69 90 LYS A C 1
ATOM 727 O O . LYS A 1 90 ? 12.161 6.380 -28.862 1.00 94.69 90 LYS A O 1
ATOM 732 N N . ILE A 1 91 ? 13.994 7.538 -28.262 1.00 95.88 91 ILE A N 1
ATOM 733 C CA . ILE A 1 91 ? 14.747 7.285 -29.499 1.00 95.88 91 ILE A CA 1
ATOM 734 C C . ILE A 1 91 ? 14.956 5.778 -29.705 1.00 95.88 91 ILE A C 1
ATOM 736 O O . ILE A 1 91 ? 14.789 5.283 -30.812 1.00 95.88 91 ILE A O 1
ATOM 740 N N . ILE A 1 92 ? 15.292 5.036 -28.641 1.00 95.31 92 ILE A N 1
ATOM 741 C CA . ILE A 1 92 ? 15.446 3.574 -28.712 1.00 95.31 92 ILE A CA 1
ATOM 742 C C . ILE A 1 92 ? 14.114 2.904 -29.078 1.00 95.31 92 ILE A C 1
ATOM 744 O O . ILE A 1 92 ? 14.100 2.045 -29.955 1.00 95.31 92 ILE A O 1
ATOM 748 N N . GLN A 1 93 ? 13.006 3.313 -28.449 1.00 95.88 93 GLN A N 1
ATOM 749 C CA . GLN A 1 93 ? 11.668 2.792 -28.761 1.00 95.88 93 GLN A CA 1
ATOM 750 C C . GLN A 1 93 ? 11.295 3.051 -30.227 1.00 95.88 93 GLN A C 1
ATOM 752 O O . GLN A 1 93 ? 10.883 2.131 -30.920 1.00 95.88 93 GLN A O 1
ATOM 757 N N . GLU A 1 94 ? 11.523 4.270 -30.722 1.00 96.75 94 GLU A N 1
ATOM 758 C CA . GLU A 1 94 ? 11.303 4.627 -32.129 1.00 96.75 94 GLU A CA 1
ATOM 759 C C . GLU A 1 94 ? 12.163 3.780 -33.076 1.00 96.75 94 GLU A C 1
ATOM 761 O O . GLU A 1 94 ? 11.662 3.291 -34.080 1.00 96.75 94 GLU A O 1
ATOM 766 N N . SER A 1 95 ? 13.443 3.560 -32.754 1.00 97.12 95 SER A N 1
ATOM 767 C CA . SER A 1 95 ? 14.351 2.786 -33.614 1.00 97.12 95 SER A CA 1
ATOM 768 C C . SER A 1 95 ? 14.027 1.292 -33.701 1.00 97.12 95 SER A C 1
ATOM 770 O O . SER A 1 95 ? 14.441 0.641 -34.655 1.00 97.12 95 SER A O 1
ATOM 772 N N . ASN A 1 96 ? 13.315 0.758 -32.707 1.00 96.56 96 ASN A N 1
ATOM 773 C CA . ASN A 1 96 ? 12.913 -0.646 -32.646 1.00 96.56 96 ASN A CA 1
ATOM 774 C C . ASN A 1 96 ? 11.488 -0.881 -33.172 1.00 96.56 96 ASN A C 1
ATOM 776 O O . ASN A 1 96 ? 10.998 -2.003 -33.069 1.00 96.56 96 ASN A O 1
ATOM 780 N N . ASP A 1 97 ? 10.810 0.160 -33.672 1.00 96.31 97 ASP A N 1
ATOM 781 C CA . ASP A 1 97 ? 9.372 0.142 -33.973 1.00 96.31 97 ASP A CA 1
ATOM 782 C C . ASP A 1 97 ? 8.500 -0.263 -32.757 1.00 96.31 97 ASP A C 1
ATOM 784 O O . ASP A 1 97 ? 7.405 -0.814 -32.894 1.00 96.31 97 ASP A O 1
ATOM 788 N N . ASP A 1 98 ? 8.970 0.039 -31.540 1.00 96.00 98 ASP A N 1
ATOM 789 C CA . ASP A 1 98 ? 8.246 -0.196 -30.291 1.00 96.00 98 ASP A CA 1
ATOM 790 C C . ASP A 1 98 ? 7.266 0.957 -29.986 1.00 96.00 98 ASP A C 1
ATOM 792 O O . ASP A 1 98 ? 7.528 2.127 -30.294 1.00 96.00 98 ASP A O 1
ATOM 796 N N . PRO A 1 99 ? 6.146 0.692 -29.286 1.00 94.75 99 PRO A N 1
ATOM 797 C CA . PRO A 1 99 ? 5.260 1.754 -28.824 1.00 94.75 99 PRO A CA 1
ATOM 798 C C . PRO A 1 99 ? 5.978 2.706 -27.854 1.00 94.75 99 PRO A C 1
ATOM 800 O O . PRO A 1 99 ? 6.704 2.288 -26.946 1.00 94.75 99 PRO A O 1
ATOM 803 N N . GLN A 1 100 ? 5.705 4.009 -27.984 1.00 91.75 100 GLN A N 1
ATOM 804 C CA . GLN A 1 100 ? 6.208 5.014 -27.046 1.00 91.75 100 GLN A CA 1
ATOM 805 C C . GLN A 1 100 ? 5.487 4.913 -25.700 1.00 91.75 100 GLN A C 1
ATOM 807 O O . GLN A 1 100 ? 4.388 5.435 -25.510 1.00 91.75 100 GLN A O 1
ATOM 812 N N . LEU A 1 101 ? 6.130 4.243 -24.747 1.00 90.56 101 LEU A N 1
ATOM 813 C CA . LEU A 1 101 ? 5.610 4.028 -23.399 1.00 90.56 101 LEU A CA 1
ATOM 814 C C . LEU A 1 101 ? 6.376 4.843 -22.358 1.00 90.56 101 LEU A C 1
ATOM 816 O O . LEU A 1 101 ? 7.601 4.960 -22.411 1.00 90.56 101 LEU A O 1
ATOM 820 N N . ALA A 1 102 ? 5.652 5.349 -21.360 1.00 87.12 102 ALA A N 1
ATOM 821 C CA . ALA A 1 102 ? 6.248 5.940 -20.168 1.00 87.12 102 ALA A CA 1
ATOM 822 C C . ALA A 1 102 ? 6.630 4.849 -19.156 1.00 87.12 102 ALA A C 1
ATOM 824 O O . ALA A 1 102 ? 5.853 3.927 -18.902 1.00 87.12 102 ALA A O 1
ATOM 825 N N . ILE A 1 103 ? 7.798 4.980 -18.520 1.00 88.94 103 ILE A N 1
ATOM 826 C CA . ILE A 1 103 ? 8.155 4.102 -17.401 1.00 88.94 103 ILE A CA 1
ATOM 827 C C . ILE A 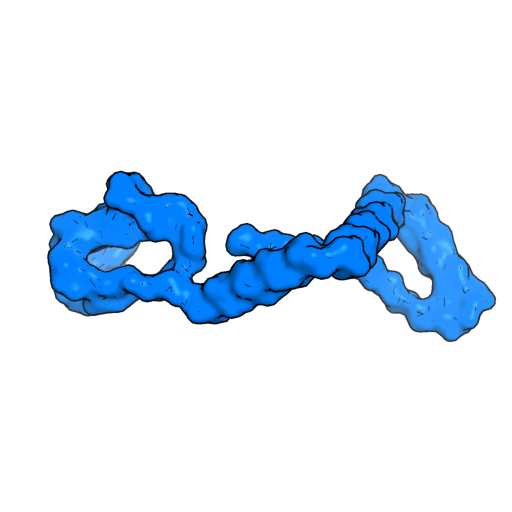1 103 ? 7.374 4.546 -16.168 1.00 88.94 103 ILE A C 1
ATOM 829 O O . ILE A 1 103 ? 7.562 5.652 -15.661 1.00 88.94 103 ILE A O 1
ATOM 833 N N . LEU A 1 104 ? 6.522 3.658 -15.667 1.00 89.62 104 LEU A N 1
ATOM 834 C CA . LEU A 1 104 ? 5.718 3.904 -14.479 1.00 89.62 104 LEU A CA 1
ATOM 835 C C . LEU A 1 104 ? 6.491 3.557 -13.206 1.00 89.62 104 LEU A C 1
ATOM 837 O O . LEU A 1 104 ? 7.247 2.584 -13.150 1.00 89.62 104 LEU A O 1
ATOM 841 N N . ASN A 1 105 ? 6.275 4.352 -12.161 1.00 87.75 105 ASN A N 1
ATOM 842 C CA . ASN A 1 105 ? 6.776 4.022 -10.836 1.00 87.75 105 ASN A CA 1
ATOM 843 C C . ASN A 1 105 ? 5.930 2.906 -10.224 1.00 87.75 105 ASN A C 1
ATOM 845 O O . ASN A 1 105 ? 4.702 2.956 -10.289 1.00 87.75 105 ASN A O 1
ATOM 849 N N . ILE A 1 106 ? 6.573 1.975 -9.523 1.00 85.19 106 ILE A N 1
ATOM 850 C CA . ILE A 1 106 ? 5.849 1.071 -8.630 1.00 85.19 106 ILE A CA 1
ATOM 851 C C . ILE A 1 106 ? 5.359 1.900 -7.443 1.00 85.19 106 ILE A C 1
ATOM 853 O O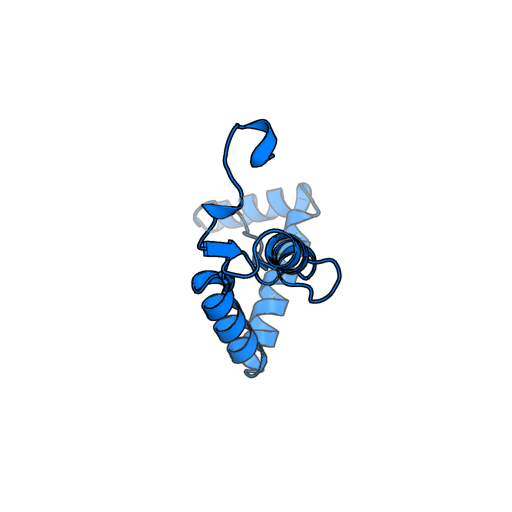 . ILE A 1 106 ? 6.139 2.300 -6.570 1.00 85.19 106 ILE A O 1
ATOM 857 N N . ILE A 1 107 ? 4.058 2.183 -7.431 1.00 74.19 107 ILE A N 1
ATOM 858 C CA . ILE A 1 107 ? 3.409 2.906 -6.343 1.00 74.19 107 ILE A CA 1
ATOM 859 C C . ILE A 1 107 ? 3.376 1.983 -5.128 1.00 74.19 107 ILE A C 1
ATOM 861 O O . ILE A 1 107 ? 2.783 0.909 -5.160 1.00 74.19 107 ILE A O 1
ATOM 865 N N . ASN A 1 108 ? 4.010 2.423 -4.043 1.00 65.31 108 ASN A N 1
ATOM 866 C CA . ASN A 1 108 ? 3.792 1.828 -2.732 1.00 65.31 108 ASN A CA 1
ATOM 867 C C . ASN A 1 108 ? 2.719 2.675 -2.057 1.00 65.31 108 ASN A C 1
ATOM 869 O O . ASN A 1 108 ? 2.997 3.807 -1.658 1.00 65.31 108 ASN A O 1
ATOM 873 N N . THR A 1 109 ? 1.501 2.161 -1.946 1.00 54.50 109 THR A N 1
ATOM 874 C CA . THR A 1 109 ? 0.531 2.730 -1.012 1.00 54.50 109 THR A CA 1
ATOM 875 C C . THR A 1 109 ? 0.971 2.352 0.399 1.00 54.50 109 THR A C 1
ATOM 877 O O . THR A 1 109 ? 1.245 1.183 0.680 1.00 54.50 109 THR A O 1
ATOM 880 N N . ARG A 1 110 ? 1.175 3.377 1.233 1.00 50.19 110 ARG A N 1
ATOM 881 C CA . ARG A 1 110 ? 1.427 3.212 2.667 1.00 50.19 110 ARG A CA 1
ATOM 882 C C . ARG A 1 110 ? 0.212 2.632 3.341 1.00 50.19 110 ARG A C 1
ATOM 884 O O . ARG A 1 110 ? -0.901 2.996 2.902 1.00 50.19 110 ARG A O 1
#

pLDDT: mean 91.12, std 6.64, range [50.19, 97.12]

Sequence (110 aa):
FIQNNGLNLDNLIHFGSDGASIMVGRKNGITAKLKELNPFFTSVHCISHRLHLVGKDAANEVQYFKKYEAICKKLYSYFNRSYKRMLNLKIIQESNDDPQLAILNIINTR

Foldseek 3Di:
DCVVVVHDLQPQAEDEDAPDCCDPPCPNHPQNVSCVVHVNHDYDYDPVNVVVVVVVVVLVVDPVSVVVLVVLQVVCVVQVVDPVSVVVVQVVCVVVVHDNDDRDHPDDDD

InterPro domains:
  IPR012337 Ribonuclease H-like superfamily [SSF53098] (2-87)

Organism: NCBI:txid588596

Secondary structure (DSSP, 8-state):
-TGGGT--GGG--EEEE-S-HHHH-TTTSHHHHHHHH-TT-EEEE-HHHHHHHHHHHHHHH-HHHHHHHHHHHHHHHHHHT-HHHHHHHHHHHHHTT----PPPP-----